Protein AF-A0AB39SE70-F1 (afdb_monomer_lite)

Organism: NCBI:txid3238630

Structure (mmCIF, N/CA/C/O backbone):
data_AF-A0AB39SE70-F1
#
_entry.id   AF-A0AB39SE70-F1
#
loop_
_atom_site.group_PDB
_atom_site.id
_atom_site.type_symbol
_atom_site.label_atom_id
_atom_site.label_alt_id
_atom_site.label_comp_id
_atom_site.label_asym_id
_atom_site.label_entity_id
_atom_site.label_seq_id
_atom_site.pdbx_PDB_ins_code
_atom_site.Cartn_x
_atom_site.Cartn_y
_atom_site.Cartn_z
_atom_site.occupancy
_atom_site.B_iso_or_equiv
_atom_site.auth_seq_id
_atom_site.auth_comp_id
_atom_site.auth_asym_id
_atom_site.auth_atom_id
_atom_site.pdbx_PDB_model_num
ATOM 1 N N . MET A 1 1 ? 11.247 12.063 -0.977 1.00 54.88 1 MET A N 1
ATOM 2 C CA . MET A 1 1 ? 12.107 10.924 -1.364 1.00 54.88 1 MET A CA 1
ATOM 3 C C . MET A 1 1 ? 12.001 10.760 -2.867 1.00 54.88 1 MET A C 1
ATOM 5 O O . MET A 1 1 ? 10.883 10.789 -3.363 1.00 54.88 1 MET A O 1
ATOM 9 N N . ALA A 1 2 ? 13.120 10.700 -3.585 1.00 61.69 2 ALA A N 1
ATOM 10 C CA . ALA A 1 2 ? 13.100 10.584 -5.040 1.00 61.69 2 ALA A CA 1
ATOM 11 C C . ALA A 1 2 ? 13.043 9.105 -5.440 1.00 61.69 2 ALA A C 1
ATOM 13 O O . ALA A 1 2 ? 13.892 8.325 -5.017 1.00 61.69 2 ALA A O 1
ATOM 14 N N . VAL A 1 3 ? 12.044 8.743 -6.243 1.00 69.62 3 VAL A N 1
ATOM 15 C CA . VAL A 1 3 ? 12.064 7.509 -7.035 1.00 69.62 3 VAL A CA 1
ATOM 16 C C . VAL A 1 3 ? 13.093 7.710 -8.133 1.00 69.62 3 VAL A C 1
ATOM 18 O O . VAL A 1 3 ? 12.997 8.677 -8.888 1.00 69.62 3 VAL A O 1
ATOM 21 N N . GLY A 1 4 ? 14.090 6.836 -8.181 1.00 75.62 4 GLY A N 1
ATOM 22 C CA . GLY A 1 4 ? 15.155 6.876 -9.176 1.00 75.62 4 GLY A CA 1
ATOM 23 C C . GLY A 1 4 ? 15.110 5.680 -10.117 1.00 75.62 4 GLY A C 1
ATOM 24 O O . GLY A 1 4 ? 14.389 4.704 -9.891 1.00 75.62 4 GLY A O 1
ATOM 25 N N . GLU A 1 5 ? 15.922 5.748 -11.165 1.00 74.50 5 GLU A N 1
ATOM 26 C CA . GLU A 1 5 ? 16.215 4.595 -12.011 1.00 74.50 5 GLU A CA 1
ATOM 27 C C . GLU A 1 5 ? 16.734 3.432 -11.141 1.00 74.50 5 GLU A C 1
ATOM 29 O O . GLU A 1 5 ? 17.568 3.637 -10.259 1.00 74.50 5 GLU A O 1
ATOM 34 N N . GLY A 1 6 ? 16.185 2.228 -11.331 1.00 80.69 6 GLY A N 1
ATOM 35 C CA . GLY A 1 6 ? 16.511 1.052 -10.512 1.00 80.69 6 GLY A CA 1
ATOM 36 C C . GLY A 1 6 ? 15.684 0.870 -9.231 1.00 80.69 6 GLY A C 1
ATOM 37 O O . GLY A 1 6 ? 15.923 -0.093 -8.510 1.00 80.69 6 GLY A O 1
ATOM 38 N N . THR A 1 7 ? 14.697 1.732 -8.952 1.00 86.69 7 THR A N 1
ATOM 39 C CA . THR A 1 7 ? 13.745 1.510 -7.844 1.00 86.69 7 THR A CA 1
ATOM 40 C C . THR A 1 7 ? 12.952 0.223 -8.082 1.00 86.69 7 THR A C 1
ATOM 42 O O . THR A 1 7 ? 12.271 0.096 -9.103 1.00 86.69 7 THR A O 1
ATOM 45 N N . LEU A 1 8 ? 13.009 -0.723 -7.143 1.00 91.25 8 LEU A N 1
ATOM 46 C CA . LEU A 1 8 ? 12.239 -1.963 -7.219 1.00 91.25 8 LEU A CA 1
ATOM 47 C C . LEU A 1 8 ? 10.829 -1.768 -6.649 1.00 91.25 8 LEU A C 1
ATOM 49 O O . LEU A 1 8 ? 10.561 -0.832 -5.894 1.00 91.25 8 LEU A O 1
ATOM 53 N N . PHE A 1 9 ? 9.917 -2.697 -6.951 1.00 93.06 9 PHE A N 1
ATOM 54 C CA . PHE A 1 9 ? 8.573 -2.675 -6.364 1.00 93.06 9 PHE A CA 1
ATOM 55 C C . PHE A 1 9 ? 8.604 -2.686 -4.833 1.00 93.06 9 PHE A C 1
ATOM 57 O O . PHE A 1 9 ? 7.822 -1.971 -4.221 1.00 93.06 9 PHE A O 1
ATOM 64 N N . ALA A 1 10 ? 9.533 -3.420 -4.215 1.00 92.06 10 ALA A N 1
ATOM 65 C CA . ALA A 1 10 ? 9.693 -3.436 -2.760 1.00 92.06 10 ALA A CA 1
ATOM 66 C C . ALA A 1 10 ? 10.078 -2.056 -2.192 1.00 92.06 10 ALA A C 1
ATOM 68 O O . ALA A 1 10 ? 9.550 -1.635 -1.160 1.00 92.06 10 ALA A O 1
ATOM 69 N N . ASP A 1 11 ? 10.944 -1.317 -2.892 1.00 92.19 11 ASP A N 1
ATOM 70 C CA . ASP A 1 11 ? 11.320 0.042 -2.501 1.00 92.19 11 ASP A CA 1
ATOM 71 C C . ASP A 1 11 ? 10.118 0.976 -2.620 1.00 92.19 11 ASP A C 1
ATOM 73 O O . ASP A 1 11 ? 9.779 1.691 -1.678 1.00 92.19 11 ASP A O 1
ATOM 77 N N . TRP A 1 12 ? 9.414 0.931 -3.753 1.00 92.75 12 TRP A N 1
ATOM 78 C CA . TRP A 1 12 ? 8.228 1.753 -3.973 1.00 92.75 12 TRP A CA 1
ATOM 79 C C . TRP A 1 12 ? 7.105 1.437 -2.977 1.00 92.75 12 TRP A C 1
ATOM 81 O O . TRP A 1 12 ? 6.452 2.351 -2.465 1.00 92.75 12 TRP A O 1
ATOM 91 N N . ALA A 1 13 ? 6.939 0.165 -2.621 1.00 95.12 13 ALA A N 1
ATOM 92 C CA . ALA A 1 13 ? 5.972 -0.281 -1.632 1.00 95.12 13 ALA A CA 1
ATOM 93 C C .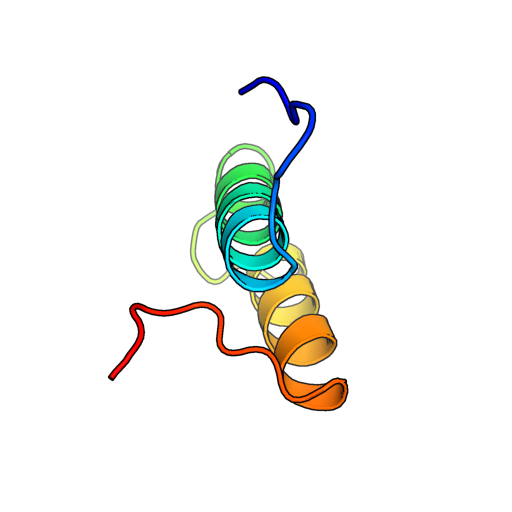 ALA A 1 13 ? 6.263 0.306 -0.244 1.00 95.12 13 ALA A C 1
ATOM 95 O O . ALA A 1 13 ? 5.384 0.893 0.391 1.00 95.12 13 ALA A O 1
ATOM 96 N N . ARG A 1 14 ? 7.531 0.274 0.185 1.00 93.81 14 ARG A N 1
ATOM 97 C CA . ARG A 1 14 ? 7.977 0.928 1.424 1.00 93.81 14 ARG A CA 1
ATOM 98 C C . ARG A 1 14 ? 7.787 2.444 1.384 1.00 93.81 14 ARG A C 1
ATOM 100 O O . ARG A 1 14 ? 7.297 3.025 2.352 1.00 93.81 14 ARG A O 1
ATOM 107 N N . LEU A 1 15 ? 8.188 3.091 0.291 1.00 94.06 15 LEU A N 1
ATOM 108 C CA . LEU A 1 15 ? 8.131 4.549 0.147 1.00 94.06 15 LEU A CA 1
ATOM 109 C C . LEU A 1 15 ? 6.689 5.064 0.197 1.00 94.06 15 LEU A C 1
ATOM 111 O O . LEU A 1 15 ? 6.412 6.044 0.886 1.00 94.06 15 LEU A O 1
ATOM 115 N N . THR A 1 16 ? 5.773 4.402 -0.511 1.00 94.94 16 THR A N 1
ATOM 116 C CA . THR A 1 16 ? 4.359 4.799 -0.565 1.00 94.94 16 THR A CA 1
ATOM 117 C C . THR A 1 16 ? 3.641 4.552 0.758 1.00 94.94 16 THR A C 1
ATOM 119 O O . THR A 1 16 ? 2.882 5.417 1.195 1.00 94.94 16 THR A O 1
ATOM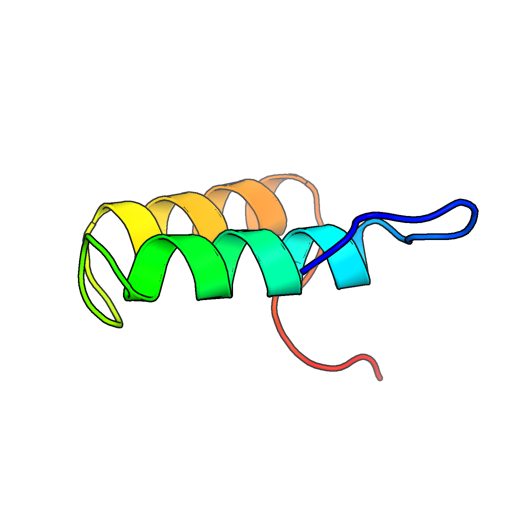 122 N N . ALA A 1 17 ? 3.935 3.450 1.456 1.00 95.50 17 ALA A N 1
ATOM 123 C CA . ALA A 1 17 ? 3.396 3.212 2.794 1.00 95.50 17 ALA A CA 1
ATOM 124 C C . ALA A 1 17 ? 3.866 4.278 3.797 1.00 95.50 17 ALA A C 1
ATOM 126 O O . ALA A 1 17 ? 3.047 4.852 4.511 1.00 95.50 17 ALA A O 1
ATOM 127 N N . GLN A 1 18 ? 5.158 4.629 3.792 1.00 95.25 18 GLN A N 1
ATOM 128 C CA . GLN A 1 18 ? 5.681 5.714 4.633 1.00 95.25 18 GLN A CA 1
ATOM 129 C C . GLN A 1 18 ? 5.090 7.081 4.268 1.00 95.25 18 GLN A C 1
ATOM 131 O O . GLN A 1 18 ? 4.825 7.894 5.152 1.00 95.25 18 GLN A O 1
ATOM 136 N N . ALA A 1 19 ? 4.862 7.347 2.981 1.00 95.62 19 ALA A N 1
ATOM 137 C CA . ALA A 1 19 ? 4.259 8.598 2.534 1.00 95.62 19 ALA A CA 1
ATOM 138 C C . ALA A 1 19 ? 2.811 8.758 3.023 1.00 95.62 19 ALA A C 1
ATOM 140 O O . ALA A 1 19 ? 2.399 9.884 3.287 1.00 95.62 19 ALA A O 1
ATOM 141 N N . ALA A 1 20 ? 2.064 7.659 3.190 1.00 96.75 20 ALA A N 1
ATOM 142 C CA . ALA A 1 20 ? 0.706 7.687 3.734 1.00 96.75 20 ALA A CA 1
ATOM 143 C C . ALA A 1 20 ? 0.672 8.030 5.236 1.00 96.75 20 ALA A C 1
ATOM 145 O O . ALA A 1 20 ? -0.280 8.648 5.703 1.00 96.75 20 ALA A O 1
ATOM 146 N N . VAL A 1 21 ? 1.724 7.701 5.992 1.00 97.06 21 VAL A N 1
ATOM 147 C CA . VAL A 1 21 ? 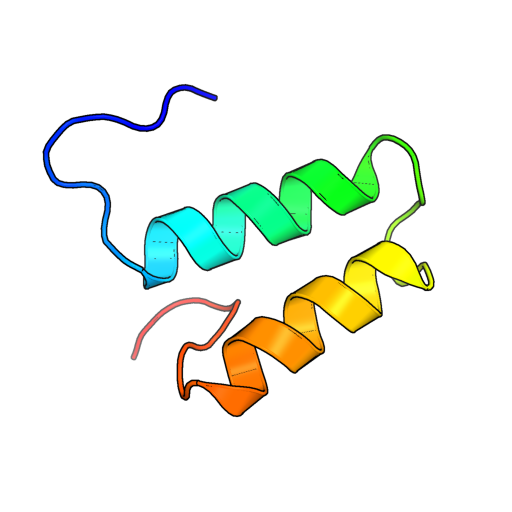1.784 7.972 7.440 1.00 97.06 21 VAL A CA 1
ATOM 148 C C . VAL A 1 21 ? 1.762 9.471 7.752 1.00 97.06 21 VAL A C 1
ATOM 150 O O . VAL A 1 21 ? 1.111 9.882 8.707 1.00 97.06 21 VAL A O 1
ATOM 153 N N . ALA A 1 22 ? 2.449 10.305 6.967 1.00 93.06 22 ALA A N 1
ATOM 154 C CA . ALA A 1 22 ? 2.595 11.730 7.281 1.00 93.06 22 ALA A CA 1
ATOM 155 C C . ALA A 1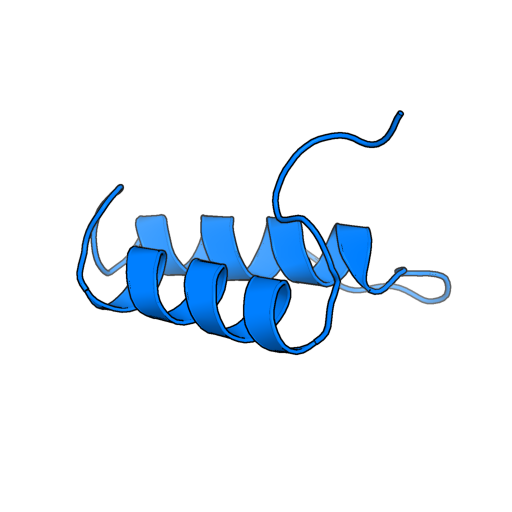 22 ? 1.260 12.517 7.293 1.00 93.06 22 ALA A C 1
ATOM 157 O O . ALA A 1 22 ? 1.016 13.233 8.265 1.00 93.06 22 ALA A O 1
ATOM 158 N N . PRO A 1 23 ? 0.388 12.409 6.271 1.00 95.38 23 PRO A N 1
ATOM 159 C CA . PRO A 1 23 ? -0.923 13.060 6.281 1.00 95.38 23 PRO A CA 1
ATOM 160 C C . PRO A 1 23 ? -2.027 12.278 7.014 1.00 95.38 23 PRO A C 1
ATOM 162 O O . PRO A 1 23 ? -2.974 12.912 7.475 1.00 95.38 23 PRO A O 1
ATOM 165 N N . TYR A 1 24 ? -1.934 10.944 7.130 1.00 96.50 24 TYR A N 1
ATOM 166 C CA . TYR A 1 24 ? -3.059 10.098 7.583 1.00 96.50 24 TYR A CA 1
ATOM 167 C C . TYR A 1 24 ? -2.802 9.302 8.871 1.00 96.50 24 TYR A C 1
ATOM 169 O O . TYR A 1 24 ? -3.702 8.646 9.395 1.00 96.50 24 TYR A O 1
ATOM 177 N N . GLY A 1 25 ? -1.590 9.375 9.414 1.00 94.44 25 GLY A N 1
ATOM 178 C CA . GLY A 1 25 ? -1.198 8.673 10.629 1.00 94.44 25 GLY A CA 1
ATOM 179 C C . GLY A 1 25 ? -0.803 7.215 10.398 1.00 94.44 25 GLY A C 1
ATOM 180 O O . GLY A 1 25 ? -1.262 6.523 9.485 1.00 94.44 25 GLY A O 1
ATOM 181 N N . GLU A 1 26 ? 0.078 6.726 11.266 1.00 96.50 26 GLU A N 1
ATOM 182 C CA . GLU A 1 26 ? 0.498 5.331 11.254 1.00 96.50 26 GLU A CA 1
ATOM 183 C C . GLU A 1 26 ? -0.665 4.429 11.682 1.00 96.50 26 GLU A C 1
ATOM 185 O O . GLU A 1 26 ? -1.280 4.613 12.729 1.00 96.50 26 GLU A O 1
ATOM 190 N N . GLY A 1 27 ? -0.999 3.468 10.826 1.00 95.25 27 GLY A N 1
ATOM 191 C CA . GLY A 1 27 ? -2.137 2.563 11.029 1.00 95.25 27 GLY A CA 1
ATOM 192 C C . GLY A 1 27 ? -3.492 3.167 10.639 1.00 95.25 27 GLY A C 1
ATOM 193 O O . GLY A 1 27 ? -4.518 2.499 10.791 1.00 95.25 27 GLY A O 1
ATOM 194 N N . GLY A 1 28 ? -3.501 4.388 10.090 1.00 95.50 28 GLY A N 1
ATOM 195 C CA . GLY A 1 28 ? -4.674 5.019 9.485 1.00 95.50 28 GLY A CA 1
ATOM 196 C C . GLY A 1 28 ? -5.267 4.203 8.3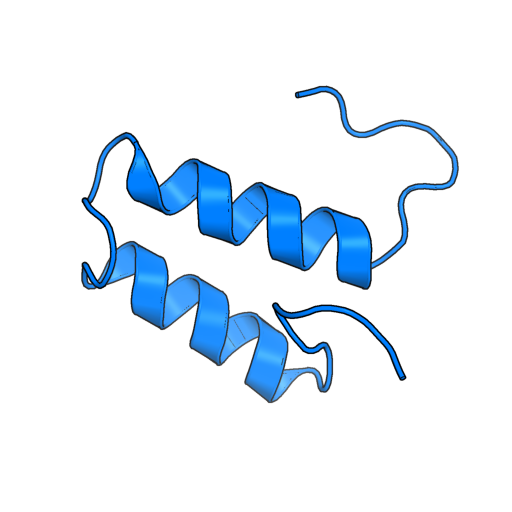32 1.00 95.50 28 GLY A C 1
ATOM 197 O O . GLY A 1 28 ? -4.697 3.197 7.897 1.00 95.50 28 GLY A O 1
ATOM 198 N N . GLU A 1 29 ? -6.441 4.611 7.855 1.00 98.06 29 GLU A N 1
ATOM 199 C CA . GLU A 1 29 ? -7.139 3.927 6.759 1.00 98.06 29 GLU A CA 1
ATOM 200 C C . GLU A 1 29 ? -6.274 3.875 5.497 1.00 98.06 29 GLU A C 1
ATOM 202 O O . GLU A 1 29 ? -6.068 2.801 4.937 1.00 98.06 29 GLU A O 1
ATOM 207 N N . GLU A 1 30 ? -5.655 4.992 5.128 1.00 97.88 30 GLU A N 1
ATOM 208 C CA . GLU A 1 30 ? -4.789 5.115 3.958 1.00 97.88 30 GLU A CA 1
ATOM 209 C C . GLU A 1 30 ? -3.490 4.328 4.123 1.00 97.88 30 GLU A C 1
ATOM 211 O O . GLU A 1 30 ? -3.054 3.663 3.184 1.00 97.88 30 GLU A O 1
ATOM 216 N N . HIS A 1 31 ? -2.891 4.332 5.32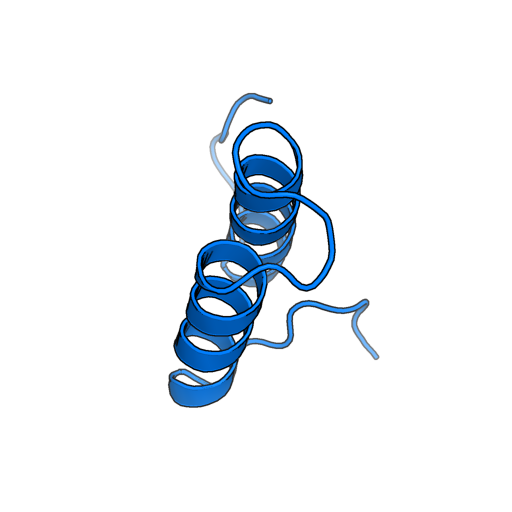0 1.00 97.62 31 HIS A N 1
ATOM 217 C CA . HIS A 1 31 ? -1.722 3.495 5.590 1.00 97.62 31 HIS A CA 1
ATOM 218 C C . HIS A 1 31 ? -2.066 2.015 5.386 1.00 97.62 31 HIS A C 1
ATOM 220 O O . HIS A 1 31 ? -1.378 1.318 4.645 1.00 97.62 31 HIS A O 1
ATOM 226 N N . ARG A 1 32 ? -3.172 1.542 5.974 1.00 97.12 32 ARG A N 1
ATOM 227 C CA . ARG A 1 32 ? -3.622 0.148 5.838 1.00 97.12 32 ARG A CA 1
ATOM 228 C C . ARG A 1 32 ? -4.031 -0.203 4.409 1.00 97.12 32 ARG A C 1
ATOM 230 O O . ARG A 1 32 ? -3.722 -1.302 3.959 1.00 97.12 32 ARG A O 1
ATOM 237 N N . ALA A 1 33 ? -4.672 0.712 3.688 1.00 98.00 33 ALA A N 1
ATOM 238 C CA . ALA A 1 33 ? -5.059 0.508 2.297 1.00 98.00 33 ALA A CA 1
ATOM 239 C C . ALA A 1 33 ? -3.835 0.333 1.387 1.00 98.00 33 ALA A C 1
ATOM 241 O O . ALA A 1 33 ? -3.820 -0.568 0.551 1.00 98.00 33 ALA A O 1
ATOM 242 N N . VAL A 1 34 ? -2.786 1.140 1.582 1.00 97.12 34 VAL A N 1
ATOM 243 C CA . VAL A 1 34 ? -1.529 0.996 0.833 1.00 97.12 34 VAL A CA 1
ATOM 244 C C . VAL A 1 34 ? -0.858 -0.342 1.144 1.00 97.12 34 VAL A C 1
ATOM 246 O O . VAL A 1 34 ? -0.442 -1.032 0.216 1.00 97.12 34 VAL A O 1
ATOM 249 N N . LEU A 1 35 ? -0.795 -0.746 2.419 1.00 96.81 35 LEU A N 1
ATOM 250 C CA . LEU A 1 35 ? -0.256 -2.057 2.806 1.00 96.81 35 LEU A CA 1
ATOM 251 C C . LEU A 1 35 ? -1.016 -3.205 2.120 1.00 96.81 35 LEU A C 1
ATOM 253 O O . LEU A 1 35 ? -0.395 -4.066 1.499 1.00 96.81 35 LEU A O 1
ATOM 257 N N . ALA A 1 36 ? -2.350 -3.177 2.173 1.00 97.06 36 ALA A N 1
ATOM 258 C CA . ALA A 1 36 ? -3.199 -4.203 1.574 1.00 97.06 36 ALA A CA 1
ATOM 259 C C . ALA A 1 36 ? -3.077 -4.256 0.041 1.00 97.06 36 ALA A C 1
ATOM 261 O O . ALA A 1 36 ? -3.080 -5.337 -0.545 1.00 97.06 36 ALA A O 1
ATOM 262 N N . ALA A 1 37 ? -2.942 -3.105 -0.624 1.00 97.62 37 ALA A N 1
ATOM 263 C CA . ALA A 1 37 ? -2.764 -3.052 -2.073 1.00 97.62 37 ALA A CA 1
ATOM 264 C C . ALA A 1 37 ? -1.461 -3.736 -2.519 1.00 97.62 37 ALA A C 1
ATOM 266 O O . ALA A 1 37 ? -1.456 -4.455 -3.518 1.00 97.62 37 ALA A O 1
ATOM 267 N N . TRP A 1 38 ? -0.372 -3.546 -1.770 1.00 97.25 38 TRP A N 1
ATOM 268 C CA . TRP A 1 38 ? 0.908 -4.199 -2.050 1.00 97.25 38 TRP A CA 1
ATOM 269 C C . TRP A 1 38 ? 0.888 -5.695 -1.738 1.00 97.25 38 TRP A C 1
ATOM 271 O O . TRP A 1 38 ? 1.374 -6.493 -2.543 1.00 97.25 38 TRP A O 1
ATOM 281 N N . GLU A 1 39 ? 0.243 -6.089 -0.638 1.00 95.94 39 GLU A N 1
ATOM 282 C CA . GLU A 1 39 ? 0.007 -7.498 -0.311 1.00 95.94 39 GLU A CA 1
ATOM 283 C C . GLU A 1 39 ? -0.777 -8.212 -1.423 1.00 95.94 39 GLU A C 1
ATOM 285 O O . GLU A 1 39 ? -0.390 -9.300 -1.849 1.00 95.94 39 GLU A O 1
ATOM 290 N N . ALA A 1 40 ? -1.818 -7.575 -1.969 1.00 97.50 40 ALA A N 1
ATOM 291 C CA . ALA A 1 40 ? -2.646 -8.140 -3.035 1.00 97.50 40 ALA A CA 1
ATOM 292 C C . ALA A 1 40 ? -1.871 -8.441 -4.331 1.00 97.50 40 ALA A C 1
ATOM 294 O O . ALA A 1 40 ? -2.271 -9.319 -5.095 1.00 97.50 40 ALA A O 1
ATOM 295 N N . VAL A 1 41 ? -0.762 -7.738 -4.577 1.00 96.69 41 VAL A N 1
ATOM 296 C CA . VAL A 1 41 ? 0.130 -7.981 -5.725 1.00 96.69 41 VAL A CA 1
ATOM 297 C C . VAL A 1 41 ? 1.388 -8.773 -5.349 1.00 96.69 41 VAL A C 1
ATOM 299 O O . VAL A 1 41 ? 2.301 -8.903 -6.162 1.00 96.69 41 VAL A O 1
ATOM 302 N N . GLY A 1 42 ? 1.440 -9.325 -4.134 1.00 95.81 42 GLY A N 1
ATOM 303 C CA . GLY A 1 42 ? 2.522 -10.192 -3.670 1.00 95.81 42 GLY A CA 1
ATOM 304 C C . GLY A 1 42 ? 3.816 -9.461 -3.307 1.00 95.81 42 GLY A C 1
ATOM 305 O O . GLY A 1 42 ? 4.876 -10.084 -3.288 1.00 95.81 42 GLY A O 1
ATOM 306 N N . VAL A 1 43 ? 3.761 -8.156 -3.026 1.00 95.44 43 VAL A N 1
ATOM 307 C CA . VAL A 1 43 ? 4.926 -7.363 -2.607 1.00 95.44 43 VAL A CA 1
ATOM 308 C C . VAL A 1 43 ? 4.781 -7.011 -1.132 1.00 95.44 43 VAL A C 1
ATOM 310 O O . VAL A 1 43 ? 3.880 -6.277 -0.736 1.00 95.44 43 VAL A O 1
ATOM 313 N N . ALA A 1 44 ? 5.684 -7.517 -0.297 1.00 89.19 44 ALA A N 1
ATOM 314 C CA . ALA A 1 44 ? 5.672 -7.203 1.125 1.00 89.19 44 ALA A CA 1
ATOM 315 C C . ALA A 1 44 ? 6.159 -5.768 1.387 1.00 89.19 44 ALA A C 1
ATOM 317 O O . ALA A 1 44 ? 7.222 -5.356 0.919 1.00 89.19 44 ALA A O 1
ATOM 318 N N . VAL A 1 45 ? 5.418 -5.026 2.214 1.00 84.25 45 VAL A N 1
ATOM 319 C CA . VAL A 1 45 ? 5.863 -3.745 2.781 1.00 84.25 45 VAL A CA 1
ATOM 320 C C . VAL A 1 45 ? 6.602 -4.031 4.091 1.00 84.25 45 VAL A C 1
ATOM 322 O O . VAL A 1 45 ? 6.110 -3.797 5.190 1.00 84.25 45 VAL A O 1
ATOM 325 N N . GLY A 1 46 ? 7.778 -4.635 3.976 1.00 69.56 46 GLY A N 1
ATOM 326 C CA . GLY A 1 46 ? 8.578 -5.090 5.111 1.00 69.56 46 GLY A CA 1
ATOM 327 C C . GLY A 1 46 ? 9.780 -5.874 4.606 1.00 69.56 46 GLY A C 1
ATOM 328 O O . GLY A 1 46 ? 9.660 -6.583 3.615 1.00 69.56 46 GLY A O 1
ATOM 329 N N . GLY A 1 47 ? 10.940 -5.664 5.234 1.00 47.69 47 GLY A N 1
ATOM 330 C CA . GLY A 1 47 ? 12.255 -6.095 4.749 1.00 47.69 47 GLY A CA 1
ATOM 331 C C . GLY A 1 47 ? 12.295 -7.523 4.205 1.00 47.69 47 GLY A C 1
ATOM 332 O O . GLY A 1 47 ? 11.711 -8.433 4.789 1.00 47.69 47 GLY A O 1
ATOM 333 N N . GLY A 1 48 ? 13.000 -7.681 3.083 1.00 39.47 48 GLY A N 1
ATOM 334 C CA . GLY A 1 48 ? 13.212 -8.969 2.442 1.00 39.47 48 GLY A CA 1
ATOM 335 C C . GLY A 1 48 ? 13.833 -9.998 3.383 1.00 39.47 48 GLY A C 1
ATOM 336 O O . GLY A 1 48 ? 14.650 -9.668 4.244 1.00 39.47 48 GLY A O 1
ATOM 337 N N . THR A 1 49 ? 13.433 -11.247 3.185 1.00 39.56 49 THR A N 1
ATOM 338 C CA . THR A 1 49 ? 14.323 -12.392 3.388 1.00 39.56 49 THR A CA 1
ATOM 339 C C . THR A 1 49 ? 15.196 -12.567 2.162 1.00 39.56 49 THR A C 1
ATOM 341 O O . THR A 1 49 ? 14.615 -12.497 1.053 1.00 39.56 49 THR A O 1
#

InterPro domains:
  IPR027268 Peptidase M4/M1, CTD superfamily [G3DSA:1.10.390.10] (3-43)

Secondary structure (DSSP, 8-state):
----TT--HHHHHHHHHHHHHHHH-TTSHHHHHHHHHHHHTT--SS---

Radius of gyration: 10.73 Å; chains: 1; bounding box: 24×26×23 Å

Sequence (49 aa):
MAVGEGTLFADWARLTAQAAVAPYGEGGEEHRAVLAAWEAVGVAVGGGT

Foldseek 3Di:
DDDDPPQDPLNVLLVLLVVCCPPANDVGPSSVVSQVVCVVVVHHNDDDD

pLDDT: mean 88.07, std 15.25, range [39.47, 98.06]